P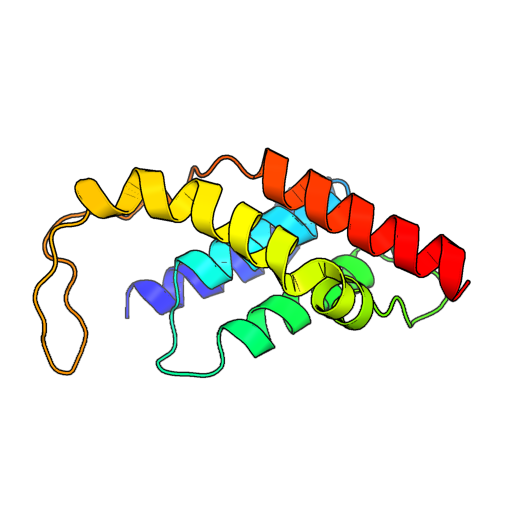rotein AF-Q8KGJ9-F1 (afdb_monomer_lite)

Sequence (137 aa):
MRRLQKVVSGIAFDQGPAQNLDAVVAAAIFAFGFVYIHPFEDGNGRIHRYLIHHVLAMHRFNRREWCPVSAAILDQIDEYRRVLESNSKRLLPLVEWEPTPQFNVLNDTGDFYRYFDATPHAEFLYACVRRTIERYL

Radius of gyration: 15.5 Å; chains: 1; bounding box: 38×30×43 Å

Organism: Rhizobium loti (NCBI:txid381)

pLDDT: mean 82.87, std 13.53, range [37.25, 97.88]

Secondary structure (DSSP, 8-state):
-HHHHHHHHHHHHHTTGGGGS-HHHHHHHHHHHHHHH--SSS-HHHHHHHHHHHHHHHTT--SSS---HHHHHHTTHHHHHHHHHHHHH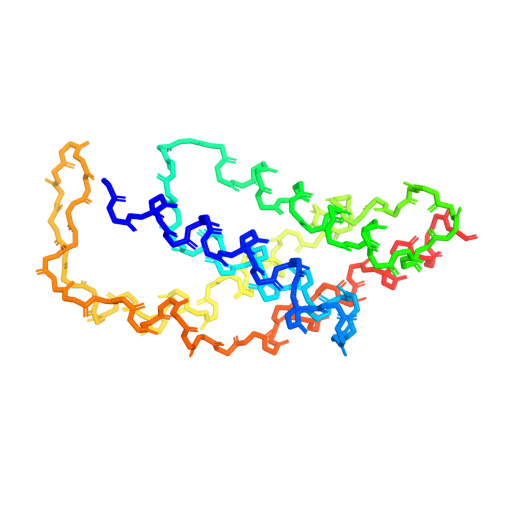HHGGG--EE--TT-EE-S--TTTTTS---HHHHHHHHHHHHHHHHHH-

InterPro domains:
  IPR003812 Fido domain [PF02661] (18-56)
  IPR003812 Fido domain [PS51459] (1-100)
  IPR036597 Fido-like domain superfamily [G3DSA:1.10.3290.10] (2-137)
  IPR036597 Fido-like domain superfamily [SSF140931] (22-97)
  IPR040198 Fido domain-containing protein [PTHR13504] (17-137)

Foldseek 3Di:
DVLVVVLVVLVVCLVPVLLPDDLLLNLLLSLLLQLVSVSDPDCSVVVSVVSSLVSCVVNPVDPPSDQPLVVLCVVVVVLVVVLSCVLCVVCVVVFDWDDDPVTDGPDPCPVSSVDDDSVSSSVSSVVSSVVSVVPPD

Structure (mmCIF, N/CA/C/O backbone):
data_AF-Q8KGJ9-F1
#
_entry.id   AF-Q8KGJ9-F1
#
loop_
_atom_site.group_PDB
_atom_site.id
_atom_site.type_symbol
_atom_site.label_atom_id
_atom_site.label_alt_id
_atom_site.label_comp_id
_atom_site.label_asym_id
_atom_site.label_entity_id
_atom_site.label_seq_id
_atom_site.pdbx_PDB_ins_code
_atom_site.Cartn_x
_atom_site.Cartn_y
_atom_site.Cartn_z
_atom_site.occupancy
_atom_site.B_iso_or_equiv
_atom_site.auth_seq_id
_atom_site.auth_comp_id
_atom_site.auth_asym_id
_atom_site.auth_atom_id
_atom_site.pdbx_PDB_model_num
ATOM 1 N N . MET A 1 1 ? 0.766 -4.240 22.259 1.00 37.25 1 MET A N 1
ATOM 2 C CA . MET A 1 1 ? 1.287 -5.618 22.045 1.00 37.25 1 MET A CA 1
ATOM 3 C C . MET A 1 1 ? 0.663 -6.374 20.860 1.00 37.25 1 MET A C 1
ATOM 5 O O . MET A 1 1 ? 1.435 -6.914 20.083 1.00 37.25 1 MET A O 1
ATOM 9 N N . ARG A 1 2 ? -0.668 -6.399 20.635 1.00 49.66 2 ARG A N 1
ATOM 10 C CA . ARG A 1 2 ? -1.278 -7.200 19.534 1.00 49.66 2 ARG A CA 1
ATOM 11 C C . ARG A 1 2 ? -0.993 -6.711 18.097 1.00 49.66 2 ARG A C 1
ATOM 13 O O . ARG A 1 2 ? -0.913 -7.536 17.196 1.00 49.66 2 ARG A O 1
ATOM 20 N N . ARG A 1 3 ? -0.812 -5.401 17.860 1.00 53.06 3 ARG A N 1
ATOM 21 C CA . ARG A 1 3 ? -0.512 -4.857 16.511 1.00 53.06 3 ARG A CA 1
ATOM 22 C C . ARG A 1 3 ? 0.892 -5.237 16.011 1.00 53.06 3 ARG A C 1
ATOM 24 O O . ARG A 1 3 ? 1.040 -5.600 14.853 1.00 53.06 3 ARG A O 1
ATOM 31 N N . LEU A 1 4 ? 1.890 -5.255 16.900 1.00 44.59 4 LEU A N 1
ATOM 32 C CA . LEU A 1 4 ? 3.271 -5.667 16.596 1.00 44.59 4 LEU A CA 1
ATOM 33 C C . LEU A 1 4 ? 3.383 -7.154 16.223 1.00 44.59 4 LEU A C 1
ATOM 35 O O . LEU A 1 4 ? 4.076 -7.481 15.268 1.00 44.59 4 LEU A O 1
ATOM 39 N N . GLN A 1 5 ? 2.655 -8.050 16.902 1.00 50.06 5 GLN A N 1
ATOM 40 C CA . GLN A 1 5 ? 2.637 -9.477 16.541 1.00 50.06 5 GLN A CA 1
ATOM 41 C C . GLN A 1 5 ? 2.113 -9.720 15.115 1.00 50.06 5 GLN A C 1
ATOM 43 O O . GLN A 1 5 ? 2.636 -10.588 14.423 1.00 50.06 5 GLN A O 1
ATOM 48 N N . LYS A 1 6 ? 1.140 -8.922 14.645 1.00 54.62 6 LYS A N 1
ATOM 49 C CA . LYS A 1 6 ? 0.629 -9.003 13.264 1.00 54.62 6 LYS A CA 1
ATOM 50 C C . LYS A 1 6 ? 1.660 -8.540 12.223 1.00 54.62 6 LYS A C 1
ATOM 52 O O . LYS A 1 6 ? 1.759 -9.134 11.153 1.00 54.62 6 LYS A O 1
ATOM 57 N N . VAL A 1 7 ? 2.467 -7.528 12.549 1.00 53.69 7 VAL A N 1
ATOM 58 C CA . VAL A 1 7 ? 3.595 -7.091 11.703 1.00 53.69 7 VAL A CA 1
ATOM 59 C C . VAL A 1 7 ? 4.656 -8.189 11.616 1.00 53.69 7 VAL A C 1
ATOM 61 O O . VAL A 1 7 ? 5.108 -8.518 10.524 1.00 53.69 7 VAL A O 1
ATOM 64 N N . VAL A 1 8 ? 4.992 -8.818 12.747 1.00 53.22 8 VAL A N 1
ATOM 65 C CA . VAL A 1 8 ? 5.949 -9.936 12.801 1.00 53.22 8 VAL A CA 1
ATOM 66 C C . VAL A 1 8 ? 5.448 -11.147 12.003 1.00 53.22 8 VAL A C 1
ATOM 68 O O . VAL A 1 8 ? 6.232 -11.757 11.282 1.00 53.22 8 VAL A O 1
ATOM 71 N N . SER A 1 9 ? 4.147 -11.462 12.033 1.00 58.12 9 SER A N 1
ATOM 72 C CA . SER A 1 9 ? 3.590 -12.509 11.160 1.00 58.12 9 SER A CA 1
ATOM 73 C C . SER A 1 9 ? 3.634 -12.151 9.672 1.00 58.12 9 SER A C 1
ATOM 75 O O . SER A 1 9 ? 3.768 -13.045 8.845 1.00 58.12 9 SER A O 1
ATOM 77 N N . GLY A 1 10 ? 3.563 -10.864 9.316 1.00 57.59 10 GLY A N 1
ATOM 78 C CA . GLY A 1 10 ? 3.738 -10.419 7.931 1.00 57.59 10 GLY A CA 1
ATOM 79 C C . GLY A 1 10 ? 5.177 -10.597 7.429 1.00 57.59 10 GLY A C 1
ATOM 80 O O . GLY A 1 10 ? 5.384 -11.003 6.293 1.00 57.59 10 GLY A O 1
ATOM 81 N N . ILE A 1 11 ? 6.173 -10.410 8.302 1.00 56.84 11 ILE A N 1
ATOM 82 C CA . ILE A 1 11 ? 7.575 -10.746 7.993 1.00 56.84 11 ILE A CA 1
ATOM 83 C C . ILE A 1 11 ? 7.731 -12.265 7.789 1.00 56.84 11 ILE A C 1
ATOM 85 O O . ILE A 1 11 ? 8.449 -12.697 6.896 1.00 56.84 11 ILE A O 1
ATOM 89 N N . ALA A 1 12 ? 7.017 -13.098 8.555 1.00 57.97 12 ALA A N 1
ATOM 90 C CA . ALA A 1 12 ? 7.004 -14.549 8.334 1.00 57.97 12 ALA A CA 1
ATOM 91 C C . ALA A 1 12 ? 6.274 -14.965 7.037 1.00 57.97 12 ALA A C 1
ATOM 93 O O . ALA A 1 12 ? 6.643 -15.967 6.429 1.00 57.97 12 ALA A O 1
ATOM 94 N N . PHE A 1 13 ? 5.264 -14.204 6.598 1.00 65.44 13 PHE A N 1
ATOM 95 C CA . PHE A 1 13 ? 4.595 -14.403 5.306 1.00 65.44 13 PHE A CA 1
ATOM 96 C C . PHE A 1 13 ? 5.565 -14.199 4.135 1.00 65.44 13 PHE A C 1
ATOM 98 O O . PHE A 1 13 ? 5.598 -15.026 3.223 1.00 65.44 13 PHE A O 1
ATOM 105 N N . ASP A 1 14 ? 6.390 -13.154 4.214 1.00 61.38 14 ASP A N 1
ATOM 106 C CA . ASP A 1 14 ? 7.424 -12.830 3.227 1.00 61.38 14 ASP A CA 1
ATOM 107 C C . ASP A 1 14 ? 8.493 -13.938 3.094 1.00 61.38 14 ASP A C 1
ATOM 109 O O . ASP A 1 14 ? 8.921 -14.290 1.998 1.00 61.38 14 ASP A O 1
ATOM 113 N N . GLN A 1 15 ? 8.851 -14.593 4.203 1.00 64.88 15 GLN A N 1
ATOM 114 C CA . GLN A 1 15 ? 9.818 -15.702 4.223 1.00 64.88 15 GLN A CA 1
ATOM 115 C C . GLN A 1 15 ? 9.214 -17.085 3.895 1.00 64.88 15 GLN A C 1
ATOM 117 O O . GLN A 1 15 ? 9.907 -18.096 4.005 1.00 64.88 15 GLN A O 1
ATOM 122 N N . GLY A 1 16 ? 7.931 -17.156 3.522 1.00 71.88 16 GLY A N 1
ATOM 123 C CA . GLY A 1 16 ? 7.217 -18.415 3.302 1.00 71.88 16 GLY A CA 1
ATOM 124 C C . GLY A 1 16 ? 6.279 -18.363 2.091 1.00 71.88 16 GLY A C 1
ATOM 125 O O . GLY A 1 16 ? 6.768 -18.380 0.963 1.00 71.88 16 GLY A O 1
ATOM 126 N N . PRO A 1 17 ? 4.941 -18.325 2.272 1.00 67.69 17 PRO A N 1
ATOM 127 C CA . PRO A 1 17 ? 3.981 -18.382 1.164 1.00 67.69 17 PRO A CA 1
ATOM 128 C C . PRO A 1 17 ? 4.196 -17.321 0.080 1.00 67.69 17 PRO A C 1
ATOM 130 O O . PRO A 1 17 ? 3.939 -17.599 -1.091 1.00 67.69 17 PRO A O 1
ATOM 133 N N . ALA A 1 18 ? 4.688 -16.134 0.455 1.00 71.56 18 ALA A N 1
ATOM 134 C CA . ALA A 1 18 ? 4.946 -15.049 -0.481 1.00 71.56 18 ALA A CA 1
ATOM 135 C C . ALA A 1 18 ? 5.971 -15.421 -1.555 1.00 71.56 18 ALA A C 1
ATOM 137 O O . ALA A 1 18 ? 5.799 -14.991 -2.686 1.00 71.56 18 ALA A O 1
ATOM 138 N N . GLN A 1 19 ? 6.960 -16.277 -1.259 1.00 73.56 19 GLN A N 1
ATOM 139 C CA . GLN A 1 19 ? 8.025 -16.648 -2.204 1.00 73.56 19 GLN A CA 1
ATOM 140 C C . GLN A 1 19 ? 7.505 -17.314 -3.487 1.00 73.56 19 GLN A C 1
ATOM 142 O O . GLN A 1 19 ? 8.173 -17.261 -4.518 1.00 73.56 19 GLN A O 1
ATOM 147 N N . ASN A 1 20 ? 6.316 -17.922 -3.435 1.00 82.31 20 ASN A N 1
ATOM 148 C CA . ASN A 1 20 ? 5.674 -18.558 -4.588 1.00 82.31 20 ASN A CA 1
ATOM 149 C C . ASN A 1 20 ? 4.682 -17.636 -5.316 1.00 82.31 20 ASN A C 1
ATOM 151 O O . ASN A 1 20 ? 4.067 -18.054 -6.296 1.00 82.31 20 ASN A O 1
ATOM 155 N N . LEU A 1 21 ? 4.487 -16.408 -4.831 1.00 87.38 21 LEU A N 1
ATOM 156 C CA . LEU A 1 21 ? 3.650 -15.403 -5.475 1.00 87.38 21 LEU A CA 1
ATOM 157 C C . LEU A 1 21 ? 4.473 -14.560 -6.452 1.00 87.38 21 LEU A C 1
ATOM 159 O O . LEU A 1 21 ? 5.695 -14.434 -6.338 1.00 87.38 21 LEU A O 1
ATOM 163 N N . ASP A 1 22 ? 3.775 -13.938 -7.402 1.00 92.44 22 ASP A N 1
ATOM 164 C CA . ASP A 1 22 ? 4.355 -12.858 -8.195 1.00 92.44 22 ASP A CA 1
ATOM 165 C C . ASP A 1 22 ? 4.882 -11.748 -7.268 1.00 92.44 22 ASP A C 1
ATOM 167 O O . ASP A 1 22 ? 4.236 -11.379 -6.285 1.00 92.44 22 ASP A O 1
ATOM 171 N N . ALA A 1 23 ? 6.058 -11.208 -7.592 1.00 91.19 23 ALA A N 1
ATOM 172 C CA . ALA A 1 23 ? 6.765 -10.247 -6.752 1.00 91.19 23 ALA A CA 1
ATOM 173 C C . ALA A 1 23 ? 5.955 -8.973 -6.463 1.00 91.19 23 ALA A C 1
ATOM 175 O O . ALA A 1 23 ? 5.980 -8.457 -5.345 1.00 91.19 23 ALA A O 1
ATOM 176 N N . VAL A 1 24 ? 5.243 -8.451 -7.466 1.00 93.50 24 VAL A N 1
ATOM 177 C CA . VAL A 1 24 ? 4.429 -7.237 -7.338 1.00 93.50 24 VAL A CA 1
ATOM 178 C C . VAL A 1 24 ? 3.200 -7.534 -6.489 1.00 93.50 24 VAL A C 1
ATOM 180 O O . VAL A 1 24 ? 2.848 -6.740 -5.617 1.00 93.50 24 VAL A O 1
ATOM 183 N N . VAL A 1 25 ? 2.586 -8.702 -6.680 1.00 94.69 25 VAL A N 1
ATOM 184 C CA . VAL A 1 25 ? 1.449 -9.149 -5.865 1.00 94.69 25 VAL A CA 1
ATOM 185 C C . VAL A 1 25 ? 1.857 -9.335 -4.401 1.00 94.69 25 VAL A C 1
ATOM 187 O O . VAL A 1 25 ? 1.192 -8.806 -3.510 1.00 94.69 25 VAL A O 1
ATOM 190 N N . ALA A 1 26 ? 2.971 -10.022 -4.137 1.00 92.69 26 ALA A N 1
ATOM 191 C CA . ALA A 1 26 ? 3.507 -10.205 -2.789 1.00 92.69 26 ALA A CA 1
ATOM 192 C C . ALA A 1 26 ? 3.790 -8.856 -2.106 1.00 92.69 26 ALA A C 1
ATOM 194 O O . ALA A 1 26 ? 3.366 -8.629 -0.968 1.00 92.69 26 ALA A O 1
ATOM 195 N N . ALA A 1 27 ? 4.440 -7.934 -2.827 1.00 93.19 27 ALA A N 1
ATOM 196 C CA . ALA A 1 27 ? 4.748 -6.597 -2.334 1.00 93.19 27 ALA A CA 1
ATOM 197 C C . ALA A 1 27 ? 3.476 -5.802 -2.007 1.00 93.19 27 ALA A C 1
ATOM 199 O O . ALA A 1 27 ? 3.408 -5.154 -0.961 1.00 93.19 27 ALA A O 1
ATOM 200 N N . ALA A 1 28 ? 2.455 -5.877 -2.867 1.00 95.19 28 ALA A N 1
ATOM 201 C CA . ALA A 1 28 ? 1.180 -5.208 -2.646 1.00 95.19 28 ALA A CA 1
ATOM 202 C C . ALA A 1 28 ? 0.473 -5.745 -1.391 1.00 95.19 28 ALA A C 1
ATOM 204 O O . ALA A 1 28 ? 0.121 -4.966 -0.504 1.00 95.19 28 ALA A O 1
ATOM 205 N N . ILE A 1 29 ? 0.327 -7.067 -1.265 1.00 92.19 29 ILE A N 1
ATOM 206 C CA . ILE A 1 29 ? -0.338 -7.691 -0.111 1.00 92.19 29 ILE A CA 1
ATOM 207 C C . ILE A 1 29 ? 0.359 -7.289 1.193 1.00 92.19 29 ILE A C 1
ATOM 209 O O . ILE A 1 29 ? -0.294 -6.822 2.131 1.00 92.19 29 ILE A O 1
ATOM 213 N N . PHE A 1 30 ? 1.685 -7.431 1.253 1.00 90.62 30 PHE A N 1
ATOM 214 C CA . PHE A 1 30 ? 2.419 -7.193 2.490 1.00 90.62 30 PHE A CA 1
ATOM 215 C C . PHE A 1 30 ? 2.459 -5.707 2.870 1.00 90.62 30 PHE A C 1
ATOM 217 O O . PHE A 1 30 ? 2.143 -5.347 4.008 1.00 90.62 30 PHE A O 1
ATOM 224 N N . ALA A 1 31 ? 2.803 -4.825 1.929 1.00 93.31 31 ALA A N 1
ATOM 225 C CA . ALA A 1 31 ? 3.006 -3.415 2.233 1.00 93.31 31 ALA A CA 1
ATOM 226 C C . ALA A 1 31 ? 1.691 -2.663 2.504 1.00 93.31 31 ALA A C 1
ATOM 228 O O . ALA A 1 31 ? 1.634 -1.840 3.426 1.00 93.31 31 ALA A O 1
ATOM 229 N N . PHE A 1 32 ? 0.617 -2.972 1.767 1.00 93.38 32 PHE A N 1
ATOM 230 C CA . PHE A 1 32 ? -0.691 -2.367 2.027 1.00 93.38 32 PHE A CA 1
ATOM 231 C C . PHE A 1 32 ? -1.372 -2.974 3.256 1.00 93.38 32 PHE A C 1
ATOM 233 O O . PHE A 1 32 ? -1.932 -2.231 4.063 1.00 93.38 32 PHE A O 1
ATOM 240 N N . GLY A 1 33 ? -1.236 -4.282 3.492 1.00 90.06 33 GLY A N 1
ATOM 241 C CA . GLY A 1 33 ? -1.668 -4.888 4.754 1.00 90.06 33 GLY A CA 1
ATOM 242 C C . GLY A 1 33 ? -1.006 -4.213 5.963 1.00 90.06 33 GLY A C 1
ATOM 243 O O . GLY A 1 33 ? -1.683 -3.835 6.921 1.00 90.06 33 GLY A O 1
ATOM 244 N N . PHE A 1 34 ? 0.306 -3.961 5.886 1.00 90.94 34 PHE A N 1
ATOM 245 C CA . PHE A 1 34 ? 1.043 -3.219 6.911 1.00 90.94 34 PHE A CA 1
ATOM 246 C C . PHE A 1 34 ? 0.494 -1.800 7.125 1.00 90.94 34 PHE A C 1
ATOM 248 O O . PHE A 1 34 ? 0.236 -1.410 8.268 1.00 90.94 34 PHE A O 1
ATOM 255 N N . VAL A 1 35 ? 0.307 -1.018 6.053 1.00 91.56 35 VAL A N 1
ATOM 256 C CA . VAL A 1 35 ? -0.108 0.386 6.202 1.00 91.56 35 VAL A CA 1
ATOM 257 C C . VAL A 1 35 ? -1.519 0.513 6.767 1.00 91.56 35 VAL A C 1
ATOM 259 O O . VAL A 1 35 ? -1.779 1.452 7.515 1.00 91.56 35 VAL A O 1
ATOM 262 N N . TYR A 1 36 ? -2.406 -0.444 6.477 1.00 88.25 36 TYR A N 1
ATOM 263 C CA . TYR A 1 36 ? -3.753 -0.457 7.040 1.00 88.25 36 TYR A CA 1
ATOM 264 C C . TYR A 1 36 ? -3.783 -0.786 8.533 1.00 88.25 36 TYR A C 1
ATOM 266 O O . TYR A 1 36 ? -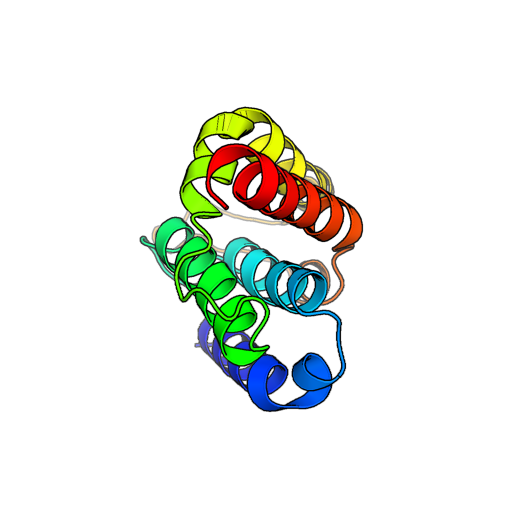4.604 -0.227 9.256 1.00 88.25 36 TYR A O 1
ATOM 274 N N . ILE A 1 37 ? -2.871 -1.635 9.016 1.00 84.56 37 ILE A N 1
ATOM 275 C CA . ILE A 1 37 ? -2.733 -1.915 10.456 1.00 84.56 37 ILE A CA 1
ATOM 276 C C . ILE A 1 37 ? -2.251 -0.667 11.217 1.00 84.56 37 ILE A C 1
ATOM 278 O O . ILE A 1 37 ? -2.577 -0.509 12.397 1.00 84.56 37 ILE A O 1
ATOM 282 N N . HIS A 1 38 ? -1.466 0.192 10.555 1.00 83.94 38 HIS A N 1
ATOM 283 C CA . HIS A 1 38 ? -0.871 1.417 11.101 1.00 83.94 38 HIS A CA 1
ATOM 284 C C . HIS A 1 38 ? -0.295 1.217 12.526 1.00 83.94 38 HIS A C 1
ATOM 286 O O . HIS A 1 38 ? -0.789 1.792 13.503 1.00 83.94 38 HIS A O 1
ATOM 292 N N . PRO A 1 39 ? 0.698 0.319 12.683 1.00 81.00 39 PRO A N 1
ATOM 293 C CA . PRO A 1 39 ? 1.156 -0.160 13.990 1.00 81.00 39 PRO A CA 1
ATOM 294 C C . PRO A 1 39 ? 1.989 0.850 14.790 1.00 81.00 39 PRO A C 1
ATOM 296 O O . PRO A 1 39 ? 2.147 0.652 15.995 1.00 81.00 39 PRO A O 1
ATOM 299 N N . PHE A 1 40 ? 2.529 1.886 14.145 1.00 84.69 40 PHE A N 1
ATOM 300 C CA . PHE A 1 40 ? 3.358 2.913 14.780 1.00 84.69 40 PHE A CA 1
ATOM 301 C C . PHE A 1 40 ? 2.633 4.262 14.838 1.00 84.69 40 PHE A C 1
ATOM 303 O O . PHE A 1 40 ? 1.732 4.516 14.037 1.00 84.69 40 PHE A O 1
ATOM 310 N N . GLU A 1 41 ? 3.047 5.141 15.751 1.00 82.62 41 GLU A N 1
ATOM 311 C CA . GLU A 1 41 ? 2.511 6.509 15.858 1.00 82.62 41 GLU A CA 1
ATOM 312 C C . GLU A 1 41 ? 2.881 7.368 14.637 1.00 82.62 41 GLU A C 1
ATOM 314 O O . GLU A 1 41 ? 2.049 8.103 14.115 1.00 82.62 41 GLU A O 1
ATOM 319 N N . ASP A 1 42 ? 4.103 7.208 14.126 1.00 86.88 42 ASP A N 1
ATOM 320 C CA . ASP A 1 42 ? 4.615 7.869 12.923 1.00 86.88 42 ASP A CA 1
ATOM 321 C C . ASP A 1 42 ? 5.467 6.883 12.098 1.00 86.88 42 ASP A C 1
ATOM 323 O O . ASP A 1 42 ? 5.889 5.826 12.565 1.00 86.88 42 ASP A O 1
ATOM 327 N N . GLY A 1 43 ? 5.716 7.212 10.832 1.00 91.38 43 GLY A N 1
ATOM 328 C CA . GLY A 1 43 ? 6.644 6.494 9.965 1.00 91.38 43 GLY A CA 1
ATOM 329 C C . GLY A 1 43 ? 6.007 5.394 9.124 1.00 91.38 43 GLY A C 1
ATOM 330 O O . GLY A 1 43 ? 6.663 4.899 8.210 1.00 91.38 43 GLY A O 1
ATOM 331 N N . ASN A 1 44 ? 4.726 5.070 9.323 1.00 91.81 44 ASN A N 1
ATOM 332 C CA . ASN A 1 44 ? 4.051 3.989 8.593 1.00 91.81 44 ASN A CA 1
ATOM 333 C C . ASN A 1 44 ? 4.115 4.170 7.071 1.00 91.81 44 ASN A C 1
ATOM 335 O O . ASN A 1 44 ? 4.387 3.217 6.353 1.00 91.81 44 ASN A O 1
ATOM 339 N N . GLY A 1 45 ? 3.966 5.398 6.563 1.00 92.75 45 GLY A N 1
ATOM 340 C CA . GLY A 1 45 ? 4.108 5.667 5.128 1.00 92.75 45 GLY A CA 1
ATOM 341 C C . GLY A 1 45 ? 5.535 5.463 4.594 1.00 92.75 45 GLY A C 1
ATOM 342 O O . GLY A 1 45 ? 5.709 5.051 3.448 1.00 92.75 45 GLY A O 1
ATOM 343 N N . ARG A 1 46 ? 6.565 5.724 5.413 1.00 94.56 46 ARG A N 1
ATOM 344 C CA . ARG A 1 46 ? 7.974 5.465 5.056 1.00 94.56 46 ARG A CA 1
ATOM 345 C C . ARG A 1 46 ? 8.253 3.963 5.046 1.00 94.56 46 ARG A C 1
ATOM 347 O O . ARG A 1 46 ? 8.828 3.468 4.082 1.00 94.56 46 ARG A O 1
ATOM 354 N N . ILE A 1 47 ? 7.786 3.254 6.073 1.00 94.06 47 ILE A N 1
ATOM 355 C CA . ILE A 1 47 ? 7.950 1.803 6.198 1.00 94.06 47 ILE A CA 1
ATOM 356 C C . ILE A 1 47 ? 7.182 1.077 5.092 1.00 94.06 47 ILE A C 1
ATOM 358 O O . ILE A 1 47 ? 7.763 0.220 4.448 1.00 94.06 47 ILE A O 1
ATOM 362 N N . HIS A 1 48 ? 5.944 1.473 4.780 1.00 94.75 48 HIS A N 1
ATOM 363 C CA . HIS A 1 48 ? 5.184 0.943 3.642 1.00 94.75 48 HIS A CA 1
ATOM 364 C C . HIS A 1 48 ? 6.031 0.961 2.366 1.00 94.75 48 HIS A C 1
ATOM 366 O O . HIS A 1 48 ? 6.264 -0.084 1.761 1.00 94.75 48 HIS A O 1
ATOM 372 N N . ARG A 1 49 ? 6.540 2.132 1.967 1.00 94.12 49 ARG A N 1
ATOM 373 C CA . ARG A 1 49 ? 7.346 2.239 0.743 1.00 94.12 49 ARG A CA 1
ATOM 374 C C . ARG A 1 49 ? 8.615 1.396 0.816 1.00 94.12 49 ARG A C 1
ATOM 376 O O . ARG A 1 49 ? 8.971 0.780 -0.180 1.00 94.12 49 ARG A O 1
ATOM 383 N N . TYR A 1 50 ? 9.276 1.345 1.972 1.00 92.69 50 TYR A N 1
ATOM 384 C CA . TYR A 1 50 ? 10.418 0.454 2.179 1.00 92.69 50 TYR A CA 1
ATOM 385 C C . TYR A 1 50 ? 10.043 -1.020 1.961 1.00 92.69 50 TYR A C 1
ATOM 387 O O . TYR A 1 50 ? 10.753 -1.710 1.240 1.00 92.69 50 TYR A O 1
ATOM 395 N N . LEU A 1 51 ? 8.916 -1.483 2.514 1.00 92.19 51 LEU A N 1
ATOM 396 C CA . LEU A 1 51 ? 8.454 -2.865 2.374 1.00 92.19 51 LEU A CA 1
ATOM 397 C C . LEU A 1 51 ? 8.171 -3.234 0.915 1.00 92.19 51 LEU A C 1
ATOM 399 O O . LEU A 1 51 ? 8.547 -4.322 0.498 1.00 92.19 51 LEU A O 1
ATOM 403 N N . ILE A 1 52 ? 7.598 -2.324 0.117 1.00 93.06 52 ILE A N 1
ATOM 404 C CA . ILE A 1 52 ? 7.431 -2.544 -1.332 1.00 93.06 52 ILE A CA 1
ATOM 405 C C . ILE A 1 52 ? 8.778 -2.889 -1.976 1.00 93.06 52 ILE A C 1
ATOM 407 O O . ILE A 1 52 ? 8.908 -3.912 -2.643 1.00 93.06 52 ILE A O 1
ATOM 411 N N . HIS A 1 53 ? 9.792 -2.046 -1.765 1.00 90.38 53 HIS A N 1
ATOM 412 C CA . HIS A 1 53 ? 11.119 -2.263 -2.348 1.00 90.38 53 HIS A CA 1
ATOM 413 C C . HIS A 1 53 ? 11.794 -3.514 -1.800 1.00 90.38 53 HIS A C 1
ATOM 415 O O . HIS A 1 53 ? 12.441 -4.234 -2.554 1.00 90.38 53 HIS A O 1
ATOM 421 N N . HIS A 1 54 ? 11.622 -3.780 -0.505 1.00 88.88 54 HIS A N 1
ATOM 422 C CA . HIS A 1 54 ? 12.166 -4.957 0.155 1.00 88.88 54 HIS A CA 1
ATOM 423 C C . HIS A 1 54 ? 11.666 -6.246 -0.503 1.00 88.88 54 HIS A C 1
ATOM 425 O O . HIS A 1 54 ? 12.486 -7.044 -0.950 1.00 88.88 54 HIS A O 1
ATOM 431 N N . VAL A 1 55 ? 10.347 -6.409 -0.655 1.00 89.69 55 VAL A N 1
ATOM 432 C CA . VAL A 1 55 ? 9.774 -7.617 -1.272 1.00 89.69 55 VAL A CA 1
ATOM 433 C C . VAL A 1 55 ? 10.198 -7.748 -2.734 1.00 89.69 55 VAL A C 1
ATOM 435 O O . VAL A 1 55 ? 10.648 -8.813 -3.154 1.00 89.69 55 VAL A O 1
ATOM 438 N N . LEU A 1 56 ? 10.152 -6.659 -3.513 1.00 89.12 56 LEU A N 1
ATOM 439 C CA . LEU A 1 56 ? 10.608 -6.686 -4.909 1.00 89.12 56 LEU A CA 1
ATOM 440 C C . LEU A 1 56 ? 12.081 -7.120 -5.029 1.00 89.12 56 LEU A C 1
ATOM 442 O O . LEU A 1 56 ? 12.431 -7.886 -5.932 1.00 89.12 56 LEU A O 1
ATOM 446 N N . ALA A 1 57 ? 12.941 -6.665 -4.111 1.00 86.19 57 ALA A N 1
ATOM 447 C CA . ALA A 1 57 ? 14.346 -7.055 -4.062 1.00 86.19 57 ALA A CA 1
ATOM 448 C C . ALA A 1 57 ? 14.527 -8.530 -3.664 1.00 86.19 57 ALA A C 1
ATOM 450 O O . ALA A 1 57 ? 15.306 -9.238 -4.306 1.00 86.19 57 ALA A O 1
ATOM 451 N N . MET A 1 58 ? 13.787 -9.022 -2.662 1.00 83.94 58 MET A N 1
ATOM 452 C CA . MET A 1 58 ? 13.848 -10.428 -2.236 1.00 83.94 58 MET A CA 1
ATOM 453 C C . MET A 1 58 ? 13.414 -11.392 -3.343 1.00 83.94 58 MET A C 1
ATOM 455 O O . MET A 1 58 ? 14.033 -12.439 -3.532 1.00 83.94 58 MET A O 1
ATOM 459 N N . HIS A 1 59 ? 12.431 -10.993 -4.148 1.00 86.06 59 HIS A N 1
ATOM 460 C CA . HIS A 1 59 ? 11.976 -11.744 -5.317 1.00 86.06 59 HIS A CA 1
ATOM 461 C C . HIS A 1 59 ? 12.887 -11.617 -6.548 1.00 86.06 59 HIS A C 1
ATOM 463 O O . HIS A 1 59 ? 12.579 -12.179 -7.599 1.00 86.06 59 HIS A O 1
ATOM 469 N N . ARG A 1 60 ? 14.010 -10.888 -6.453 1.00 82.12 60 ARG A N 1
ATOM 470 C CA . ARG A 1 60 ? 14.936 -10.632 -7.572 1.00 82.12 60 ARG A CA 1
ATOM 471 C C . ARG A 1 60 ? 14.224 -10.066 -8.806 1.00 82.12 60 ARG A C 1
ATOM 473 O O . ARG A 1 60 ? 14.614 -10.360 -9.937 1.00 82.12 60 ARG A O 1
ATOM 480 N N . PHE A 1 61 ? 13.185 -9.255 -8.583 1.00 76.44 61 PHE A N 1
ATOM 481 C CA . PHE A 1 61 ? 12.287 -8.764 -9.631 1.00 76.44 61 PHE A CA 1
ATOM 482 C C . PHE A 1 61 ? 13.025 -7.999 -10.741 1.00 76.44 61 PHE A C 1
ATOM 484 O O . PHE A 1 61 ? 12.642 -8.058 -11.906 1.00 76.44 61 PHE A O 1
ATOM 491 N N . ASN A 1 62 ? 14.118 -7.312 -10.405 1.00 67.81 62 ASN A N 1
ATOM 492 C CA . ASN A 1 62 ? 14.979 -6.656 -11.378 1.00 67.81 62 ASN A CA 1
ATOM 493 C C . ASN A 1 62 ? 16.454 -6.949 -11.073 1.00 67.81 62 ASN A C 1
ATOM 495 O O . ASN A 1 62 ? 16.880 -6.903 -9.921 1.00 67.81 62 ASN A O 1
ATOM 499 N N . ARG A 1 63 ? 17.245 -7.229 -12.118 1.00 59.19 63 ARG A N 1
ATOM 500 C CA . ARG A 1 63 ? 18.707 -7.388 -12.027 1.00 59.19 63 ARG A CA 1
ATOM 501 C C . ARG A 1 63 ? 19.438 -6.052 -11.866 1.00 59.19 63 ARG A C 1
ATOM 503 O O . ARG A 1 63 ? 20.570 -6.041 -11.397 1.00 59.19 63 ARG A O 1
ATOM 510 N N . ARG A 1 64 ? 18.812 -4.935 -12.258 1.00 58.16 64 ARG A N 1
ATOM 511 C CA . ARG A 1 64 ? 19.233 -3.586 -11.861 1.00 58.16 64 ARG A CA 1
ATOM 512 C C . ARG A 1 64 ? 18.613 -3.298 -10.499 1.00 58.16 64 ARG A C 1
ATOM 514 O O . ARG A 1 64 ? 17.397 -3.256 -10.368 1.00 58.16 64 ARG A O 1
ATOM 521 N N . GLU A 1 65 ? 19.463 -3.083 -9.505 1.00 55.91 65 GLU A N 1
ATOM 522 C CA . GLU A 1 65 ? 19.130 -2.942 -8.077 1.00 55.91 65 GLU A CA 1
ATOM 523 C C . GLU A 1 65 ? 18.217 -1.744 -7.730 1.00 55.91 65 GLU A C 1
ATOM 525 O O . GLU A 1 65 ? 17.915 -1.506 -6.565 1.00 55.91 65 GLU A O 1
ATOM 530 N N . TRP A 1 66 ? 17.753 -0.974 -8.719 1.00 63.44 66 TRP A N 1
ATOM 531 C CA . TRP A 1 66 ? 17.015 0.267 -8.518 1.00 63.44 66 TRP A CA 1
ATOM 532 C C . TRP A 1 66 ? 15.764 0.318 -9.410 1.00 63.44 66 TRP A C 1
ATOM 534 O O . TRP A 1 66 ? 15.793 0.727 -10.567 1.00 63.44 66 TRP A O 1
ATOM 544 N N . CYS A 1 67 ? 14.621 -0.094 -8.865 1.00 72.06 67 CYS A N 1
ATOM 545 C CA . CYS A 1 67 ? 13.308 0.227 -9.425 1.00 72.06 67 CYS A CA 1
ATOM 546 C C . CYS A 1 67 ? 12.721 1.367 -8.577 1.00 72.06 67 CYS A C 1
ATOM 548 O O . CYS A 1 67 ? 12.223 1.088 -7.488 1.00 72.06 67 CYS A O 1
ATOM 550 N N . PRO A 1 68 ? 12.799 2.652 -8.982 1.00 83.38 68 PRO A N 1
ATOM 551 C CA . PRO A 1 68 ? 12.307 3.780 -8.182 1.00 83.38 68 PRO A CA 1
ATOM 552 C C . PRO A 1 68 ? 10.767 3.879 -8.136 1.00 83.38 68 PRO A C 1
ATOM 554 O O . PRO A 1 68 ? 10.186 4.929 -8.403 1.00 83.38 68 PRO A O 1
ATOM 557 N N . VAL A 1 69 ? 10.083 2.808 -7.727 1.00 88.38 69 VAL A N 1
ATOM 558 C CA . VAL A 1 69 ? 8.621 2.743 -7.549 1.00 88.38 69 VAL A CA 1
ATOM 559 C C . VAL A 1 69 ? 8.102 3.881 -6.665 1.00 88.38 69 VAL A C 1
ATOM 561 O O . VAL A 1 69 ? 7.047 4.438 -6.943 1.00 88.38 69 VAL A O 1
ATOM 564 N N . SER A 1 70 ? 8.860 4.311 -5.648 1.00 91.06 70 SER A N 1
ATOM 565 C CA . SER A 1 70 ? 8.482 5.457 -4.803 1.00 91.06 70 SER A CA 1
ATOM 566 C C . SER A 1 70 ? 8.297 6.756 -5.592 1.00 91.06 70 SER A C 1
ATOM 568 O O . SER A 1 70 ? 7.413 7.538 -5.252 1.00 91.06 70 SER A O 1
ATOM 570 N N . ALA A 1 71 ? 9.102 6.987 -6.636 1.00 91.31 71 ALA A N 1
ATOM 571 C CA . ALA A 1 71 ? 8.944 8.149 -7.508 1.00 91.31 71 ALA A CA 1
ATOM 572 C C . ALA A 1 71 ? 7.671 8.016 -8.358 1.00 91.31 71 ALA A C 1
ATOM 574 O O . ALA A 1 71 ? 6.878 8.947 -8.426 1.00 91.31 71 ALA A O 1
ATOM 575 N N . ALA A 1 72 ? 7.405 6.826 -8.907 1.00 92.94 72 ALA A N 1
ATOM 576 C CA . ALA A 1 72 ? 6.177 6.563 -9.661 1.00 92.94 72 ALA A CA 1
ATOM 577 C C . ALA A 1 72 ? 4.900 6.632 -8.798 1.00 92.94 72 ALA A C 1
ATOM 579 O O . ALA A 1 72 ? 3.831 6.959 -9.314 1.00 92.94 72 ALA A O 1
ATOM 580 N N . ILE A 1 73 ? 4.991 6.320 -7.501 1.00 94.62 73 ILE A N 1
ATOM 581 C CA . ILE A 1 73 ? 3.907 6.527 -6.528 1.00 94.62 73 ILE A CA 1
ATOM 582 C C . ILE A 1 73 ? 3.692 8.022 -6.290 1.00 94.62 73 ILE A C 1
ATOM 584 O O . ILE A 1 73 ? 2.549 8.470 -6.267 1.00 94.62 73 ILE A O 1
ATOM 588 N N . LEU A 1 74 ? 4.769 8.796 -6.121 1.00 93.50 74 LEU A N 1
ATOM 589 C CA . LEU A 1 74 ? 4.683 10.243 -5.916 1.00 93.50 74 LEU A CA 1
ATOM 590 C C . LEU A 1 74 ? 4.045 10.948 -7.121 1.00 93.50 74 LEU A C 1
ATOM 592 O O . LEU A 1 74 ? 3.149 11.767 -6.940 1.00 93.50 74 LEU A O 1
ATOM 596 N N . ASP A 1 75 ? 4.434 10.564 -8.336 1.00 93.25 75 ASP A N 1
ATOM 597 C CA . ASP A 1 75 ? 3.845 11.071 -9.582 1.00 93.25 75 ASP A CA 1
ATOM 598 C C . ASP A 1 75 ? 2.351 10.737 -9.725 1.00 93.25 75 ASP A C 1
ATOM 600 O O . ASP A 1 75 ? 1.630 11.394 -10.473 1.00 93.25 75 ASP A O 1
ATOM 604 N N . GLN A 1 76 ? 1.879 9.700 -9.028 1.00 94.44 76 GLN A N 1
ATOM 605 C CA . GLN A 1 76 ? 0.493 9.232 -9.049 1.00 94.44 76 GLN A CA 1
ATOM 606 C C . GLN A 1 76 ? -0.147 9.307 -7.661 1.00 94.44 76 GLN A C 1
ATOM 608 O O . GLN A 1 76 ? -0.955 8.450 -7.297 1.00 94.44 76 GLN A O 1
ATOM 613 N N . ILE A 1 77 ? 0.202 10.330 -6.875 1.00 95.50 77 ILE A N 1
ATOM 614 C CA . ILE A 1 77 ? -0.207 10.421 -5.469 1.00 95.50 77 ILE A CA 1
ATOM 615 C C . ILE A 1 77 ? -1.730 10.408 -5.281 1.00 95.50 77 ILE A C 1
ATOM 617 O O . ILE A 1 77 ? -2.224 9.860 -4.296 1.00 95.50 77 ILE A O 1
ATOM 621 N N . ASP A 1 78 ? -2.485 10.957 -6.232 1.00 97.19 78 ASP A N 1
ATOM 622 C CA . ASP A 1 78 ? -3.947 10.959 -6.167 1.00 97.19 78 ASP A CA 1
ATOM 623 C C . ASP A 1 78 ? -4.539 9.571 -6.422 1.00 97.19 78 ASP A C 1
ATOM 625 O O . ASP A 1 78 ? -5.506 9.189 -5.767 1.00 97.19 78 ASP A O 1
ATOM 629 N N . GLU A 1 79 ? -3.941 8.785 -7.321 1.00 97.38 79 GLU A N 1
ATOM 630 C CA . GLU A 1 79 ? -4.343 7.390 -7.529 1.00 97.38 79 GLU A CA 1
ATOM 631 C C . GLU A 1 79 ? -3.969 6.535 -6.318 1.00 97.38 79 GLU A C 1
ATOM 633 O O . GLU A 1 79 ? -4.791 5.777 -5.814 1.00 97.38 79 GLU A O 1
ATOM 638 N N . TYR A 1 80 ? -2.769 6.738 -5.772 1.00 96.44 80 TYR A N 1
ATOM 639 C CA . TYR A 1 80 ? -2.342 6.090 -4.535 1.00 96.44 80 TYR A CA 1
ATOM 640 C C . TYR A 1 80 ? -3.335 6.338 -3.388 1.00 96.44 80 TYR A C 1
ATOM 642 O O . TYR A 1 80 ? -3.725 5.405 -2.683 1.00 96.44 80 TYR A O 1
ATOM 650 N N . ARG A 1 81 ? -3.796 7.586 -3.221 1.00 95.44 81 ARG A N 1
ATOM 651 C CA . ARG A 1 81 ? -4.838 7.936 -2.244 1.00 95.44 81 ARG A CA 1
ATOM 652 C C . ARG A 1 81 ? -6.157 7.227 -2.539 1.00 95.44 81 ARG A C 1
ATOM 654 O O . ARG A 1 81 ? -6.725 6.647 -1.620 1.00 95.44 81 ARG A O 1
ATOM 661 N N . ARG A 1 82 ? -6.620 7.214 -3.796 1.00 96.56 82 ARG A N 1
ATOM 662 C CA . ARG A 1 82 ? -7.853 6.507 -4.193 1.00 96.56 82 ARG A CA 1
ATOM 663 C C . ARG A 1 82 ? -7.799 5.019 -3.858 1.00 96.56 82 ARG A C 1
ATOM 665 O O . ARG A 1 82 ? -8.752 4.491 -3.290 1.00 96.56 82 ARG A O 1
ATOM 672 N N . VAL A 1 83 ? -6.679 4.364 -4.144 1.00 95.94 83 VAL A N 1
ATOM 673 C CA . VAL A 1 83 ? -6.453 2.947 -3.831 1.00 95.94 83 VAL A CA 1
ATOM 674 C C . VAL A 1 83 ? -6.480 2.712 -2.322 1.00 95.94 83 VAL A C 1
ATOM 676 O O . VAL A 1 83 ? -7.174 1.809 -1.857 1.00 95.94 83 VAL A O 1
ATOM 679 N N . LEU A 1 84 ? -5.813 3.556 -1.527 1.00 93.25 84 LEU A N 1
ATOM 680 C CA . LEU A 1 84 ? -5.887 3.466 -0.066 1.00 93.25 84 LEU A CA 1
ATOM 681 C C . LEU A 1 84 ? -7.323 3.623 0.453 1.00 93.25 84 LEU A C 1
ATOM 683 O O . LEU A 1 84 ? -7.768 2.833 1.291 1.00 93.25 84 LEU A O 1
ATOM 687 N N . GLU A 1 85 ? -8.040 4.612 -0.078 1.00 93.06 85 GLU A N 1
ATOM 688 C CA . GLU A 1 85 ? -9.418 4.940 0.281 1.00 93.06 85 GLU A CA 1
ATOM 689 C C . GLU A 1 85 ? -10.433 3.876 -0.142 1.00 93.06 85 GLU A C 1
ATOM 691 O O . GLU A 1 85 ? -11.472 3.744 0.507 1.00 93.06 85 GLU A O 1
ATOM 696 N N . SER A 1 86 ? -10.138 3.097 -1.189 1.00 91.06 86 SER A N 1
ATOM 697 C CA . SER A 1 86 ? -11.019 2.034 -1.693 1.00 91.06 86 SER A CA 1
ATOM 698 C C . SER A 1 86 ? -11.343 0.980 -0.627 1.00 91.06 86 SER A C 1
ATOM 700 O O . SER A 1 86 ? -12.467 0.474 -0.582 1.00 91.06 86 SER A O 1
ATOM 702 N N . ASN A 1 87 ? -10.385 0.720 0.270 1.00 87.06 87 ASN A N 1
ATOM 703 C CA . ASN A 1 87 ? -10.555 -0.149 1.426 1.00 87.06 87 ASN A CA 1
ATOM 704 C C . ASN A 1 87 ? -11.056 0.640 2.646 1.00 87.06 87 ASN A C 1
ATOM 706 O O 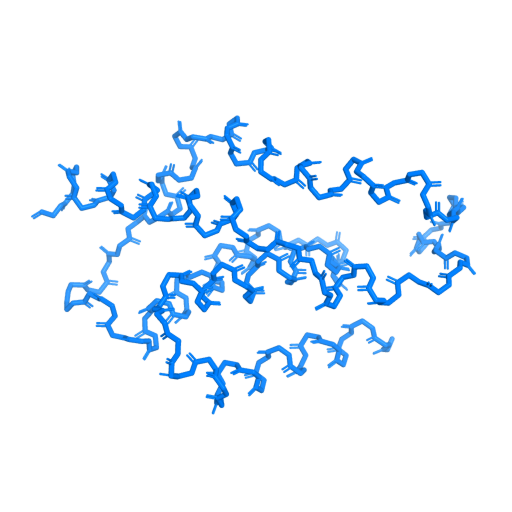. ASN A 1 87 ? -12.067 0.283 3.247 1.00 87.06 87 ASN A O 1
ATOM 710 N N . SER A 1 88 ? -10.393 1.749 3.006 1.00 85.44 88 SER A N 1
ATOM 711 C CA . SER A 1 88 ? -10.695 2.443 4.267 1.00 85.44 88 SER A CA 1
ATOM 712 C C . SER A 1 88 ? -12.113 3.018 4.315 1.00 85.44 88 SER A C 1
ATOM 714 O O . SER A 1 88 ? -12.777 2.874 5.337 1.00 85.44 88 SER A O 1
ATOM 716 N N . LYS A 1 89 ? -12.639 3.581 3.216 1.00 88.69 89 LYS A N 1
ATOM 717 C CA . LYS A 1 89 ? -14.006 4.137 3.181 1.00 88.69 89 LYS A CA 1
ATOM 718 C C . LYS A 1 89 ? -15.086 3.091 3.444 1.00 88.69 89 LYS A C 1
ATOM 720 O O . LYS A 1 89 ? -16.110 3.425 4.030 1.00 88.69 89 LYS A O 1
ATOM 725 N N . ARG A 1 90 ? -14.867 1.841 3.026 1.00 86.75 90 ARG A N 1
ATOM 726 C CA . ARG A 1 90 ? -15.808 0.736 3.271 1.00 86.75 90 ARG A CA 1
ATOM 727 C C . ARG A 1 90 ? -15.789 0.288 4.728 1.00 86.75 90 ARG A C 1
ATOM 729 O O . ARG A 1 90 ? -16.824 -0.102 5.254 1.00 86.75 90 ARG A O 1
ATOM 736 N N . LEU A 1 91 ? -14.618 0.345 5.360 1.00 86.44 91 LEU A N 1
ATOM 737 C CA . LEU A 1 91 ? -14.415 -0.128 6.725 1.00 86.44 91 LEU A CA 1
ATOM 738 C C . LEU A 1 91 ? -14.787 0.914 7.779 1.00 86.44 91 LEU A C 1
ATOM 740 O O . LEU A 1 91 ? -15.301 0.535 8.822 1.00 86.44 91 LEU A O 1
ATOM 744 N N . LEU A 1 92 ? -14.563 2.207 7.521 1.00 85.69 92 LEU A N 1
ATOM 745 C CA . LEU A 1 92 ? -14.770 3.280 8.505 1.00 85.69 92 LEU A CA 1
ATOM 746 C C . LEU A 1 92 ? -16.147 3.250 9.203 1.00 85.69 92 LEU A C 1
ATOM 748 O O . LEU A 1 92 ? -16.160 3.390 10.423 1.00 85.69 92 LEU A O 1
ATOM 752 N N . PRO A 1 93 ? -17.286 3.015 8.516 1.00 89.88 93 PRO A N 1
ATOM 753 C CA . PRO A 1 93 ? -18.592 2.917 9.178 1.00 89.88 93 PRO A CA 1
ATOM 754 C C . PRO A 1 93 ? -18.752 1.708 10.114 1.00 89.88 93 PRO A C 1
ATOM 756 O O . PRO A 1 93 ? -19.686 1.678 10.906 1.00 89.88 93 PRO A O 1
ATOM 759 N N . LEU A 1 94 ? -17.880 0.702 9.998 1.00 88.00 94 LEU A N 1
ATOM 760 C CA . LEU A 1 94 ? -17.897 -0.537 10.785 1.00 88.00 94 LEU A CA 1
ATOM 761 C C . LEU A 1 94 ? -16.911 -0.499 11.964 1.00 88.00 94 LEU A C 1
ATOM 763 O O . LEU A 1 94 ? -16.846 -1.449 12.743 1.00 88.00 94 LEU A O 1
ATOM 767 N N . VAL A 1 95 ? -16.101 0.557 12.072 1.00 87.00 95 VAL 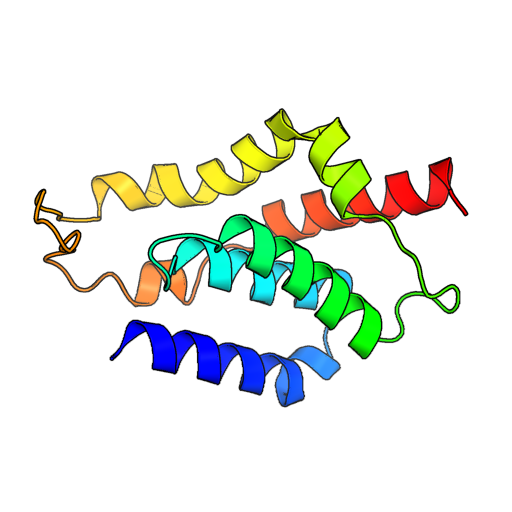A N 1
ATOM 768 C CA . VAL A 1 95 ? -15.101 0.721 13.129 1.00 87.00 95 VAL A CA 1
ATOM 769 C C . VAL A 1 95 ? -15.686 1.612 14.217 1.00 87.00 95 VAL A C 1
ATOM 771 O O . VAL A 1 95 ? -15.866 2.814 14.022 1.00 87.00 95 VAL A O 1
ATOM 774 N N . GLU A 1 96 ? -15.939 1.031 15.385 1.00 87.44 96 GLU A N 1
ATOM 775 C CA . GLU A 1 96 ? -16.306 1.789 16.578 1.00 87.44 96 GLU A CA 1
ATOM 776 C C . GLU A 1 96 ? -15.025 2.336 17.205 1.00 87.44 96 GLU A C 1
ATOM 778 O O . GLU A 1 96 ? -14.114 1.574 17.538 1.00 87.44 96 GLU A O 1
ATOM 783 N N . TRP A 1 97 ? -14.912 3.655 17.339 1.00 84.88 97 TRP A N 1
ATOM 784 C CA . TRP A 1 97 ? -13.712 4.286 17.879 1.00 84.88 97 TRP A CA 1
ATOM 785 C C . TRP A 1 97 ? -14.051 5.487 18.756 1.00 84.88 97 TRP A C 1
ATOM 787 O O . TRP A 1 97 ? -15.062 6.157 18.554 1.00 84.88 97 TRP A O 1
ATOM 797 N N . GLU A 1 98 ? -13.157 5.774 19.700 1.00 81.69 98 GLU A N 1
ATOM 798 C CA . GLU A 1 98 ? -13.220 6.961 20.550 1.00 81.69 98 GLU A CA 1
ATOM 799 C C . GLU A 1 98 ? -11.882 7.717 20.535 1.00 81.69 98 GLU A C 1
ATOM 801 O O . GLU A 1 98 ? -10.810 7.094 20.534 1.00 81.69 98 GLU A O 1
ATOM 806 N N . PRO A 1 99 ? -11.911 9.063 20.541 1.00 74.88 99 PRO A N 1
ATOM 807 C CA . PRO A 1 99 ? -10.708 9.874 20.637 1.00 74.88 99 PRO A CA 1
ATOM 808 C C . PRO A 1 99 ? -10.093 9.744 22.033 1.00 74.88 99 PRO A C 1
ATOM 810 O O . PRO A 1 99 ? -10.501 10.399 22.988 1.00 74.88 99 PRO A O 1
ATOM 813 N N . THR A 1 100 ? -9.068 8.906 22.140 1.00 73.50 100 THR A N 1
ATOM 814 C CA . THR A 1 100 ? -8.185 8.807 23.308 1.00 73.50 100 THR A CA 1
ATOM 815 C C . THR A 1 100 ? -6.757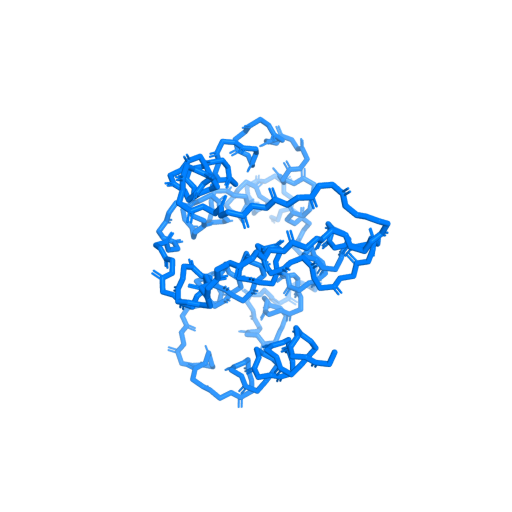 9.176 22.896 1.00 73.50 100 THR A C 1
ATOM 817 O O . THR A 1 100 ? -6.440 9.106 21.706 1.00 73.50 100 THR A O 1
ATOM 820 N N . PRO A 1 101 ? -5.851 9.523 23.833 1.00 72.81 101 PRO A N 1
ATOM 821 C CA . PRO A 1 101 ? -4.448 9.798 23.501 1.00 72.81 101 PRO A CA 1
ATOM 822 C C . PRO A 1 101 ? -3.732 8.633 22.792 1.00 72.81 101 PRO A C 1
ATOM 824 O O . PRO A 1 101 ? -2.682 8.835 22.194 1.00 72.81 101 PRO A O 1
ATOM 827 N N . GLN A 1 102 ? -4.291 7.419 22.852 1.00 65.38 102 GLN A N 1
ATOM 828 C CA . GLN A 1 102 ? -3.761 6.204 22.229 1.00 65.38 102 GLN A CA 1
ATOM 829 C C . GLN A 1 102 ? -4.572 5.725 21.011 1.00 65.38 102 GLN A C 1
ATOM 831 O O . GLN A 1 102 ? -4.213 4.699 20.438 1.00 65.38 102 GLN A O 1
ATOM 836 N N . PHE A 1 103 ? -5.631 6.444 20.609 1.00 64.62 103 PHE A N 1
ATOM 837 C CA . PHE A 1 103 ? -6.593 6.052 19.567 1.00 64.62 103 PHE A CA 1
ATOM 838 C C . PHE A 1 103 ? -7.170 4.639 19.775 1.00 64.62 103 PHE A C 1
ATOM 840 O O . PHE A 1 103 ? -6.630 3.638 19.292 1.00 64.62 103 PHE A O 1
ATOM 847 N N . ASN A 1 104 ? -8.309 4.548 20.464 1.00 73.88 104 ASN A N 1
ATOM 848 C CA . ASN A 1 104 ? -8.938 3.261 20.750 1.00 73.88 104 ASN A CA 1
ATOM 849 C C . ASN A 1 104 ? -9.964 2.872 19.683 1.00 73.88 104 ASN A C 1
ATOM 851 O O . ASN A 1 104 ? -10.884 3.627 19.382 1.00 73.88 104 ASN A O 1
ATOM 855 N N . VAL A 1 105 ? -9.812 1.651 19.166 1.00 80.50 105 VAL A N 1
ATOM 856 C CA . VAL A 1 105 ? -10.858 0.924 18.438 1.00 80.50 105 VAL A CA 1
ATOM 857 C C . VAL A 1 105 ? -11.545 0.013 19.450 1.00 80.50 105 VAL A C 1
ATOM 859 O O . VAL A 1 105 ? -10.865 -0.751 20.140 1.00 80.50 105 VAL A O 1
ATOM 862 N N . LEU A 1 106 ? -12.861 0.149 19.578 1.00 82.31 106 LEU A N 1
ATOM 863 C CA . LEU A 1 106 ? -13.667 -0.446 20.643 1.00 82.31 106 LEU A CA 1
ATOM 864 C C . LEU A 1 106 ? -14.167 -1.853 20.293 1.00 82.31 106 LEU A C 1
ATOM 866 O O . LEU A 1 106 ? -14.347 -2.675 21.190 1.00 82.31 106 LEU A O 1
ATOM 870 N N . ASN A 1 107 ? -14.340 -2.149 19.004 1.00 85.69 107 ASN A N 1
ATOM 871 C CA . ASN A 1 107 ? -14.809 -3.439 18.506 1.00 85.69 107 ASN A CA 1
ATOM 872 C C . ASN A 1 107 ? -13.682 -4.283 17.870 1.00 85.69 107 ASN A C 1
ATOM 874 O O . ASN A 1 107 ? -12.619 -3.776 17.500 1.00 85.69 107 ASN A O 1
ATOM 878 N N . ASP A 1 108 ? -13.887 -5.601 17.750 1.00 83.81 108 ASP A N 1
ATOM 879 C CA . ASP A 1 108 ? -12.913 -6.470 17.076 1.00 83.81 108 ASP A CA 1
ATOM 880 C C . ASP A 1 108 ? -12.999 -6.294 15.559 1.00 83.81 108 ASP A C 1
ATOM 882 O O . ASP A 1 108 ? -13.923 -6.753 14.894 1.00 83.81 108 ASP A O 1
ATOM 886 N N . THR A 1 109 ? -12.002 -5.609 15.016 1.00 83.06 109 THR A N 1
ATOM 887 C CA . THR A 1 109 ? -11.878 -5.288 13.590 1.00 83.06 109 THR A CA 1
ATOM 888 C C . THR A 1 109 ? -10.767 -6.098 12.929 1.00 83.06 109 THR A C 1
ATOM 890 O O . THR A 1 109 ? -10.362 -5.819 11.801 1.00 83.06 109 THR A O 1
ATOM 893 N N . GLY A 1 110 ? -10.223 -7.105 13.626 1.00 78.25 110 GLY A N 1
ATOM 894 C CA . GLY A 1 110 ? -9.025 -7.819 13.206 1.00 78.25 110 GLY A CA 1
ATOM 895 C C . GLY A 1 110 ? -9.117 -8.439 11.812 1.00 78.25 110 GLY A C 1
ATOM 896 O O . GLY A 1 110 ? -8.106 -8.440 11.104 1.00 78.25 110 GLY A O 1
ATOM 897 N N . ASP A 1 111 ? -10.298 -8.918 11.428 1.00 80.38 111 ASP A N 1
ATOM 898 C CA . ASP A 1 111 ? -10.535 -9.577 10.144 1.00 80.38 111 ASP A CA 1
ATOM 899 C C . ASP A 1 111 ? -10.630 -8.601 8.966 1.00 80.38 111 ASP A C 1
ATOM 901 O O . ASP A 1 111 ? -10.207 -8.950 7.864 1.00 80.38 111 ASP A O 1
ATOM 905 N N . PHE A 1 112 ? -11.044 -7.350 9.201 1.00 80.81 112 PHE A N 1
ATOM 906 C CA . PHE A 1 112 ? -11.090 -6.302 8.170 1.00 80.81 112 PHE A CA 1
ATOM 907 C C . PHE A 1 112 ? -9.712 -6.013 7.566 1.00 80.81 112 PHE A C 1
ATOM 909 O O . PHE A 1 112 ? -9.592 -5.635 6.404 1.00 80.81 112 PHE A O 1
ATOM 916 N N . TYR A 1 113 ? -8.663 -6.216 8.363 1.00 78.38 113 TYR A N 1
ATOM 917 C CA . TYR A 1 113 ? -7.273 -6.024 7.956 1.00 78.38 113 TYR A CA 1
ATOM 918 C C . TYR A 1 113 ? -6.599 -7.321 7.498 1.00 78.38 113 TYR A C 1
ATOM 920 O O . TYR A 1 113 ? -5.525 -7.272 6.905 1.00 78.38 113 TYR A O 1
ATOM 928 N N . ARG A 1 114 ? -7.194 -8.482 7.800 1.00 78.31 114 ARG A N 1
ATOM 929 C CA . ARG A 1 114 ? -6.636 -9.798 7.464 1.00 78.31 114 ARG A CA 1
ATOM 930 C C . ARG A 1 114 ? -7.029 -10.244 6.058 1.00 78.31 114 ARG A C 1
ATOM 932 O O . ARG A 1 114 ? -6.208 -10.850 5.380 1.00 78.31 114 ARG A O 1
ATOM 939 N N . TYR A 1 115 ? -8.258 -9.951 5.640 1.00 81.44 115 TYR A N 1
ATOM 940 C CA . TYR A 1 115 ? -8.840 -10.448 4.390 1.00 81.44 115 TYR A CA 1
ATOM 941 C C . TYR A 1 115 ? -9.307 -9.302 3.487 1.00 81.44 115 TYR A C 1
ATOM 943 O O . TYR A 1 115 ? -10.447 -9.285 3.028 1.00 81.44 115 TYR A O 1
ATOM 951 N N . PHE A 1 116 ? -8.443 -8.310 3.271 1.00 86.75 116 PHE A N 1
ATOM 952 C CA . PHE A 1 116 ? -8.764 -7.205 2.370 1.00 86.75 116 PHE A CA 1
ATOM 953 C C . PHE A 1 116 ? -8.576 -7.618 0.905 1.00 86.75 116 PHE A C 1
ATOM 955 O O . PHE A 1 116 ? -7.702 -8.424 0.581 1.00 86.75 116 PHE A O 1
ATOM 962 N N . ASP A 1 117 ? -9.389 -7.047 0.016 1.00 90.69 117 ASP A N 1
ATOM 963 C CA . ASP A 1 117 ? -9.193 -7.192 -1.424 1.00 90.69 117 ASP A CA 1
ATOM 964 C C . ASP A 1 117 ? -7.974 -6.366 -1.857 1.00 90.69 117 ASP A C 1
ATOM 966 O O . ASP A 1 117 ? -8.008 -5.134 -1.845 1.00 90.69 117 ASP A O 1
ATOM 970 N N . ALA A 1 118 ? -6.892 -7.065 -2.202 1.00 92.69 118 ALA A N 1
ATOM 971 C CA . ALA A 1 118 ? -5.628 -6.471 -2.624 1.00 92.69 118 ALA A CA 1
ATOM 972 C C . ALA A 1 118 ? -5.547 -6.210 -4.141 1.00 92.69 118 ALA A C 1
ATOM 974 O O . ALA A 1 118 ? -4.517 -5.735 -4.622 1.00 92.69 118 ALA A O 1
ATOM 975 N N . THR A 1 119 ? -6.599 -6.517 -4.907 1.00 95.00 119 THR A N 1
ATOM 976 C CA . THR A 1 119 ? -6.634 -6.333 -6.367 1.00 95.00 119 THR A CA 1
ATOM 977 C C . THR A 1 119 ? -6.295 -4.900 -6.792 1.00 95.00 119 THR A C 1
ATOM 979 O O . THR A 1 119 ? -5.319 -4.733 -7.529 1.00 95.00 119 THR A O 1
ATOM 982 N N . PRO A 1 120 ? -6.982 -3.845 -6.296 1.00 96.44 120 PRO A N 1
ATOM 983 C CA . PRO A 1 120 ? -6.667 -2.475 -6.710 1.00 96.44 120 PRO A CA 1
ATOM 984 C C . PRO A 1 120 ? -5.247 -2.049 -6.308 1.00 96.44 120 PRO A C 1
ATOM 986 O O . PRO A 1 120 ? -4.620 -1.228 -6.976 1.00 96.44 120 PRO A O 1
ATOM 989 N N . HIS A 1 121 ? -4.704 -2.624 -5.232 1.00 96.81 121 HIS A N 1
ATOM 990 C CA . HIS A 1 121 ? -3.336 -2.374 -4.775 1.00 96.81 121 HIS A CA 1
ATOM 991 C C . HIS A 1 121 ? -2.297 -2.981 -5.705 1.00 96.81 121 HIS A C 1
ATOM 993 O O . HIS A 1 121 ? -1.313 -2.319 -6.035 1.00 96.81 121 HIS A O 1
ATOM 999 N N . ALA A 1 122 ? -2.521 -4.224 -6.131 1.00 97.00 122 ALA A N 1
ATOM 1000 C CA . ALA A 1 122 ? -1.657 -4.911 -7.078 1.00 97.00 122 ALA A CA 1
ATOM 1001 C C . ALA A 1 122 ? -1.675 -4.207 -8.441 1.00 97.00 122 ALA A C 1
ATOM 1003 O O . ALA A 1 122 ? -0.611 -3.916 -8.982 1.00 97.00 122 ALA A O 1
ATOM 1004 N N . GLU A 1 123 ? -2.855 -3.858 -8.963 1.00 97.88 123 GLU A N 1
ATOM 1005 C CA . GLU A 1 123 ? -3.001 -3.126 -10.231 1.00 97.88 123 GLU A CA 1
ATOM 1006 C C . GLU A 1 123 ? -2.273 -1.779 -10.205 1.00 97.88 123 GLU A C 1
ATOM 1008 O O . GLU A 1 123 ? -1.505 -1.454 -11.117 1.00 97.88 123 GLU A O 1
ATOM 1013 N N . PHE A 1 124 ? -2.453 -1.012 -9.128 1.00 97.81 124 PHE A N 1
ATOM 1014 C CA . PHE A 1 124 ? -1.743 0.246 -8.932 1.00 97.81 124 PHE A CA 1
ATOM 1015 C C . PHE A 1 124 ? -0.227 0.048 -8.887 1.00 97.81 124 PHE A C 1
ATOM 1017 O O . PHE A 1 124 ? 0.520 0.778 -9.547 1.00 97.81 124 PHE A O 1
ATOM 1024 N N . LEU A 1 125 ? 0.245 -0.954 -8.142 1.00 96.50 125 LEU A N 1
ATOM 1025 C CA . LEU A 1 125 ? 1.673 -1.204 -8.011 1.00 96.50 125 LEU A CA 1
ATOM 1026 C C . LEU A 1 125 ? 2.291 -1.670 -9.336 1.00 96.50 125 LEU A C 1
ATOM 1028 O O . LEU A 1 125 ? 3.364 -1.187 -9.698 1.00 96.50 125 LEU A O 1
ATOM 1032 N N . TYR A 1 126 ? 1.592 -2.506 -10.108 1.00 95.75 126 TYR A N 1
ATOM 1033 C CA . TYR A 1 126 ? 1.981 -2.848 -11.478 1.00 95.75 126 TYR A CA 1
ATOM 1034 C C . TYR A 1 126 ? 2.058 -1.613 -12.371 1.00 95.75 126 TYR A C 1
ATOM 1036 O O . TYR A 1 126 ? 3.019 -1.468 -13.126 1.00 95.75 126 TYR A O 1
ATOM 1044 N N . ALA A 1 127 ? 1.091 -0.696 -12.282 1.00 95.56 127 ALA A N 1
ATOM 1045 C CA . ALA A 1 127 ? 1.133 0.547 -13.042 1.00 95.56 127 ALA A CA 1
ATOM 1046 C C . ALA A 1 127 ? 2.358 1.400 -12.669 1.00 95.56 127 ALA A C 1
ATOM 1048 O O . ALA A 1 127 ? 3.021 1.939 -13.558 1.00 95.56 127 ALA A O 1
ATOM 1049 N N . CYS A 1 128 ? 2.701 1.494 -11.381 1.00 94.62 128 CYS A N 1
ATOM 1050 C CA . CYS A 1 128 ? 3.917 2.171 -10.929 1.00 94.62 128 CYS A CA 1
ATOM 1051 C C . CYS A 1 128 ? 5.186 1.492 -11.459 1.00 94.62 128 CYS A C 1
ATOM 1053 O O . CYS A 1 128 ? 6.037 2.172 -12.026 1.00 94.62 128 CYS A O 1
ATOM 1055 N N . VAL A 1 129 ? 5.294 0.168 -11.331 1.00 92.06 129 VAL A N 1
ATOM 1056 C CA . VAL A 1 129 ? 6.434 -0.611 -11.837 1.00 92.06 129 VAL A CA 1
ATOM 1057 C C . VAL A 1 129 ? 6.592 -0.444 -13.347 1.00 92.06 129 VAL A C 1
ATOM 1059 O O . VAL A 1 129 ? 7.689 -0.153 -13.819 1.00 92.06 129 VAL A O 1
ATOM 1062 N N . ARG A 1 130 ? 5.498 -0.554 -14.108 1.00 91.38 130 ARG A N 1
ATOM 1063 C CA . ARG A 1 130 ? 5.498 -0.357 -15.561 1.00 91.38 130 ARG A CA 1
ATOM 1064 C C . ARG A 1 130 ? 6.009 1.030 -15.935 1.00 91.38 130 ARG A C 1
ATOM 1066 O O . ARG A 1 130 ? 6.908 1.132 -16.759 1.00 91.38 130 ARG A O 1
ATOM 1073 N N . ARG A 1 131 ? 5.508 2.089 -15.288 1.00 90.62 131 ARG A N 1
ATOM 1074 C CA . ARG A 1 131 ? 6.006 3.457 -15.519 1.00 90.62 131 ARG A CA 1
ATOM 1075 C C . ARG A 1 131 ? 7.480 3.599 -15.178 1.00 90.62 131 ARG A C 1
ATOM 1077 O O . ARG A 1 131 ? 8.193 4.324 -15.864 1.00 90.62 131 ARG A O 1
ATOM 1084 N N . THR A 1 132 ? 7.930 2.953 -14.105 1.00 88.12 132 THR A N 1
ATOM 1085 C CA . THR A 1 132 ? 9.337 2.979 -13.722 1.00 88.12 132 THR A CA 1
ATOM 1086 C C . THR A 1 132 ? 10.212 2.337 -14.796 1.00 88.12 132 THR A C 1
ATOM 1088 O O . THR A 1 132 ? 11.239 2.911 -15.144 1.00 88.12 132 THR A O 1
ATOM 1091 N N . ILE A 1 133 ? 9.785 1.200 -15.352 1.00 85.25 133 ILE A N 1
ATOM 1092 C CA . ILE A 1 133 ? 10.473 0.548 -16.470 1.00 85.25 133 ILE A CA 1
ATOM 1093 C C . ILE A 1 133 ? 10.472 1.471 -17.692 1.00 85.25 133 ILE A C 1
ATOM 1095 O O . ILE A 1 133 ? 11.534 1.817 -18.178 1.00 85.25 133 ILE A O 1
ATOM 1099 N N . GLU A 1 134 ? 9.305 1.956 -18.122 1.00 86.25 134 GLU A N 1
ATOM 1100 C CA . GLU A 1 134 ? 9.160 2.800 -19.321 1.00 86.25 134 GLU A CA 1
ATOM 1101 C C . GLU A 1 134 ? 9.964 4.115 -19.268 1.00 86.25 134 GLU A C 1
ATOM 1103 O O . GLU A 1 134 ? 10.323 4.653 -20.313 1.00 86.25 134 GLU A O 1
ATOM 1108 N N . ARG A 1 135 ? 10.209 4.675 -18.075 1.00 82.25 135 ARG A N 1
ATOM 1109 C CA . ARG A 1 135 ? 10.872 5.982 -17.914 1.00 82.25 135 ARG A CA 1
ATOM 1110 C C . ARG A 1 135 ? 12.347 5.916 -17.536 1.00 82.25 135 ARG A C 1
ATOM 1112 O O . ARG A 1 135 ? 13.058 6.883 -17.801 1.00 82.25 135 ARG A O 1
ATOM 1119 N N . TYR A 1 136 ? 12.790 4.858 -16.860 1.00 67.62 136 TYR A N 1
ATOM 1120 C CA . TYR A 1 136 ? 14.111 4.832 -16.221 1.00 67.62 136 TYR A CA 1
ATOM 1121 C C . TYR A 1 136 ? 14.970 3.617 -16.590 1.00 67.62 136 TYR A C 1
ATOM 1123 O O . TYR A 1 136 ? 16.141 3.592 -16.203 1.00 67.62 136 TYR A O 1
ATOM 1131 N N . LEU A 1 137 ? 14.432 2.622 -17.305 1.00 64.75 137 LEU A N 1
ATOM 1132 C CA . LEU A 1 137 ? 15.146 1.392 -17.667 1.00 64.75 137 LEU A CA 1
ATOM 1133 C C . LEU A 1 137 ? 15.135 1.148 -19.173 1.00 64.75 137 LEU A C 1
ATOM 1135 O O . LEU A 1 137 ? 16.210 0.705 -19.643 1.00 64.75 137 LEU A O 1
#